Protein AF-A0A972WI52-F1 (afdb_monomer)

Mean predicted aligned error: 5.78 Å

Secondary structure (DSSP, 8-state):
-----TT--------GGGHHHHHHHHHHTT-------------TT--S---TT-PPPS--

Solvent-accessible surface area (backbone atoms only — not comparable to full-atom values): 4580 Å² total; per-residue (Å²): 142,82,90,74,66,84,89,53,91,76,87,85,91,72,59,83,86,50,48,67,62,51,46,53,56,44,43,75,73,72,47,90,83,78,93,86,79,81,92,72,88,86,66,91,88,63,71,97,72,83,72,84,90,65,67,81,76,88,74,132

Radius of gyration: 14.88 Å; Cα contacts (8 Å, |Δi|>4): 9; chains: 1; bounding box: 29×36×35 Å

pLDDT: mean 88.25, std 13.44, range [39.12, 98.25]

Structure (mmCIF, N/CA/C/O backbone):
data_AF-A0A972WI52-F1
#
_entry.id   AF-A0A972WI52-F1
#
loop_
_atom_site.group_PDB
_atom_site.id
_atom_site.type_symbol
_atom_site.label_atom_id
_atom_site.label_alt_id
_atom_site.label_comp_id
_atom_site.label_asym_id
_atom_site.label_entity_id
_atom_site.label_seq_id
_atom_site.pdbx_PDB_ins_code
_atom_site.Cartn_x
_atom_site.Cartn_y
_atom_site.Cartn_z
_atom_site.occupancy
_atom_site.B_iso_or_equiv
_atom_site.auth_seq_id
_atom_site.auth_comp_id
_atom_site.auth_asym_id
_atom_site.auth_atom_id
_atom_site.pdbx_PDB_model_num
ATOM 1 N N . ASN A 1 1 ? 17.404 19.397 -0.618 1.00 50.72 1 ASN A N 1
ATOM 2 C CA . ASN A 1 1 ? 16.982 18.019 -0.935 1.00 50.72 1 ASN A CA 1
ATOM 3 C C . ASN A 1 1 ? 16.230 17.448 0.257 1.00 50.72 1 ASN A C 1
ATOM 5 O O . ASN A 1 1 ? 16.868 17.021 1.212 1.00 50.72 1 ASN A O 1
ATOM 9 N N . ARG A 1 2 ? 14.898 17.542 0.279 1.00 62.16 2 ARG A N 1
ATOM 10 C CA . ARG A 1 2 ? 14.091 16.992 1.374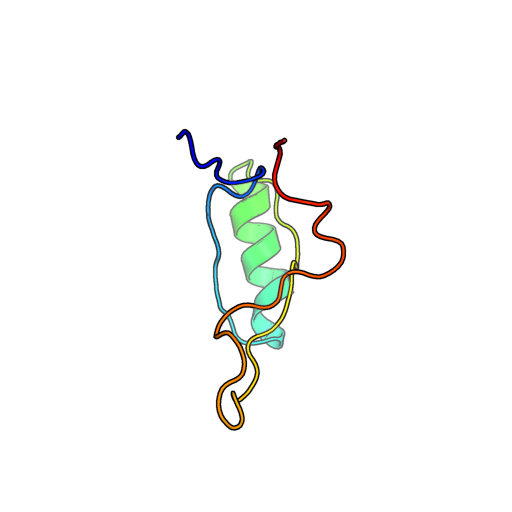 1.00 62.16 2 ARG A CA 1
ATOM 11 C C . ARG A 1 2 ? 12.973 16.172 0.748 1.00 62.16 2 ARG A C 1
ATOM 13 O O . ARG A 1 2 ? 12.036 16.729 0.194 1.00 62.16 2 ARG A O 1
ATOM 20 N N . THR A 1 3 ? 13.144 14.859 0.766 1.00 76.31 3 THR A N 1
ATOM 21 C CA . THR A 1 3 ? 12.135 13.910 0.301 1.00 76.31 3 THR A CA 1
ATOM 22 C C . THR A 1 3 ? 11.027 13.834 1.344 1.00 76.31 3 THR A C 1
ATOM 24 O O . THR A 1 3 ? 11.308 13.746 2.541 1.00 76.31 3 THR A O 1
ATOM 27 N N . PHE A 1 4 ? 9.776 13.892 0.898 1.00 79.31 4 PHE A N 1
ATOM 28 C CA . PHE A 1 4 ? 8.601 13.734 1.748 1.00 79.31 4 PHE A CA 1
ATOM 29 C C . PHE A 1 4 ? 8.010 12.344 1.541 1.00 79.31 4 PHE A C 1
ATOM 31 O O . PHE A 1 4 ? 8.138 11.757 0.472 1.00 79.31 4 PHE A O 1
ATOM 38 N N . ASN A 1 5 ? 7.317 11.839 2.554 1.00 81.81 5 ASN A N 1
ATOM 39 C CA . ASN A 1 5 ? 6.516 10.622 2.434 1.00 81.81 5 ASN A CA 1
ATOM 40 C C . ASN A 1 5 ? 5.210 10.836 1.636 1.00 81.81 5 ASN A C 1
ATOM 42 O O . ASN A 1 5 ? 4.427 9.905 1.483 1.00 81.81 5 ASN A O 1
ATOM 46 N N . CYS A 1 6 ? 4.949 12.069 1.181 1.00 85.94 6 CYS A N 1
ATOM 47 C CA . CYS A 1 6 ? 3.749 12.472 0.446 1.00 85.94 6 CYS A CA 1
ATOM 48 C C . CYS A 1 6 ? 2.430 12.102 1.152 1.00 85.94 6 CYS A C 1
ATOM 50 O O . CYS A 1 6 ? 1.439 11.801 0.497 1.00 85.94 6 CYS A O 1
ATOM 52 N N . GLY A 1 7 ? 2.416 12.113 2.491 1.00 88.31 7 GLY A N 1
ATOM 53 C CA . GLY A 1 7 ? 1.236 11.773 3.292 1.00 88.31 7 GLY A CA 1
ATOM 54 C C . GLY A 1 7 ? 1.048 10.277 3.566 1.00 88.31 7 GLY A C 1
ATOM 55 O O . GLY A 1 7 ? 0.111 9.915 4.269 1.00 88.31 7 GLY A O 1
ATOM 56 N N . ILE A 1 8 ? 1.942 9.408 3.080 1.00 91.19 8 ILE A N 1
ATOM 57 C CA . ILE A 1 8 ? 1.865 7.954 3.274 1.00 91.19 8 ILE A CA 1
ATOM 58 C C . ILE A 1 8 ? 2.920 7.519 4.295 1.00 91.19 8 ILE A C 1
ATOM 60 O O . ILE A 1 8 ? 4.104 7.414 3.988 1.00 91.19 8 ILE A O 1
ATOM 64 N N . GLY A 1 9 ? 2.497 7.278 5.537 1.00 91.94 9 GLY A N 1
ATOM 65 C CA . GLY A 1 9 ? 3.396 6.847 6.618 1.00 91.94 9 GLY A CA 1
ATOM 66 C C . GLY A 1 9 ? 3.782 5.365 6.564 1.00 91.94 9 GLY A C 1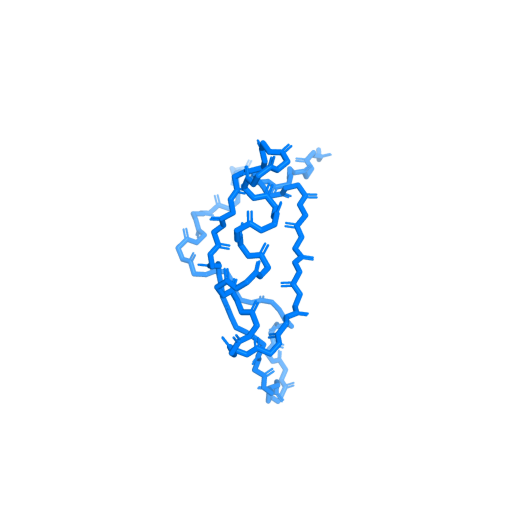
ATOM 67 O O . GLY A 1 9 ? 4.859 4.995 7.026 1.00 91.94 9 GLY A O 1
ATOM 68 N N . MET A 1 10 ? 2.915 4.525 5.991 1.00 94.75 10 MET A N 1
ATOM 69 C CA . MET A 1 10 ? 3.069 3.071 5.925 1.00 94.75 10 MET A CA 1
ATOM 70 C C . MET A 1 10 ? 2.350 2.515 4.689 1.00 94.75 10 MET A C 1
ATOM 72 O O . MET A 1 10 ? 1.304 3.024 4.295 1.00 94.75 10 MET A O 1
ATOM 76 N N . VAL A 1 11 ? 2.893 1.442 4.106 1.00 95.62 11 VAL A N 1
ATOM 77 C CA . VAL A 1 11 ? 2.256 0.670 3.029 1.00 95.62 11 VAL A CA 1
ATOM 78 C C . VAL A 1 11 ? 2.224 -0.804 3.424 1.00 95.62 11 VAL A C 1
ATOM 80 O O . VAL A 1 11 ? 3.238 -1.352 3.855 1.00 95.62 11 VAL A O 1
ATOM 83 N N . CYS A 1 12 ? 1.074 -1.457 3.246 1.00 96.56 12 CYS A N 1
ATOM 84 C CA . CYS A 1 12 ? 0.905 -2.896 3.453 1.00 96.56 12 CYS A CA 1
ATOM 85 C C . CYS A 1 12 ? 0.498 -3.569 2.137 1.00 96.56 12 CYS A C 1
ATOM 87 O O . CYS A 1 12 ? -0.429 -3.116 1.470 1.00 96.56 12 CYS A O 1
ATOM 89 N N . VAL A 1 13 ? 1.159 -4.674 1.785 1.00 96.88 13 VAL A N 1
ATOM 90 C CA . VAL A 1 13 ? 0.778 -5.519 0.644 1.00 96.88 13 VAL A CA 1
ATOM 91 C C . VAL A 1 13 ? 0.068 -6.752 1.181 1.00 96.88 13 VAL A C 1
ATOM 93 O O . VAL A 1 13 ? 0.642 -7.506 1.964 1.00 96.88 13 VAL A O 1
ATOM 96 N N . VAL A 1 14 ? -1.176 -6.960 0.758 1.00 96.81 14 VAL A N 1
ATOM 97 C CA . VAL A 1 14 ? -1.997 -8.101 1.176 1.00 96.81 14 VAL A CA 1
ATOM 98 C C . VAL A 1 14 ? -2.730 -8.722 -0.004 1.00 96.81 14 VAL A C 1
ATOM 100 O O . VAL A 1 14 ? -2.886 -8.103 -1.057 1.00 96.81 14 VAL A O 1
ATOM 103 N N . ALA A 1 15 ? -3.198 -9.957 0.182 1.00 97.75 15 ALA A N 1
ATOM 104 C CA . ALA A 1 15 ? -4.130 -10.573 -0.749 1.00 97.75 15 ALA A CA 1
ATOM 105 C C . ALA A 1 15 ? -5.437 -9.761 -0.815 1.00 97.75 15 ALA A C 1
ATOM 107 O O . ALA A 1 15 ? -5.866 -9.155 0.169 1.00 97.75 15 ALA A O 1
ATOM 108 N N . ARG A 1 16 ? -6.072 -9.735 -1.991 1.00 96.12 16 ARG A N 1
ATOM 109 C CA . ARG A 1 16 ? -7.224 -8.860 -2.272 1.00 96.12 16 ARG A CA 1
ATOM 110 C C . ARG A 1 16 ? -8.417 -9.112 -1.344 1.00 96.12 16 ARG A C 1
ATOM 112 O O . ARG A 1 16 ? -9.135 -8.185 -0.990 1.00 96.12 16 ARG A O 1
ATOM 119 N N . ASP A 1 17 ? -8.627 -10.358 -0.951 1.00 97.31 17 ASP A N 1
ATOM 120 C CA . ASP A 1 17 ? -9.675 -10.782 -0.021 1.00 97.31 17 ASP A CA 1
ATOM 121 C C . ASP A 1 17 ? -9.407 -10.351 1.433 1.00 97.31 17 ASP A C 1
ATOM 123 O O . ASP A 1 17 ? -10.339 -10.258 2.231 1.00 97.31 17 ASP A O 1
ATOM 127 N N . GLN A 1 18 ? -8.159 -10.018 1.772 1.00 98.00 18 GLN A N 1
ATOM 128 C CA . GLN A 1 18 ? -7.754 -9.583 3.111 1.00 98.00 18 GLN A CA 1
ATOM 129 C C . GLN A 1 18 ? -7.835 -8.066 3.318 1.00 98.00 18 GLN A C 1
ATOM 131 O O . GLN A 1 18 ? -7.632 -7.585 4.434 1.00 98.00 18 GLN A O 1
ATOM 136 N N . VAL A 1 19 ? -8.175 -7.290 2.286 1.00 97.19 19 VAL A N 1
ATOM 137 C CA . VAL A 1 19 ? -8.188 -5.825 2.388 1.00 97.19 19 VAL A CA 1
ATOM 138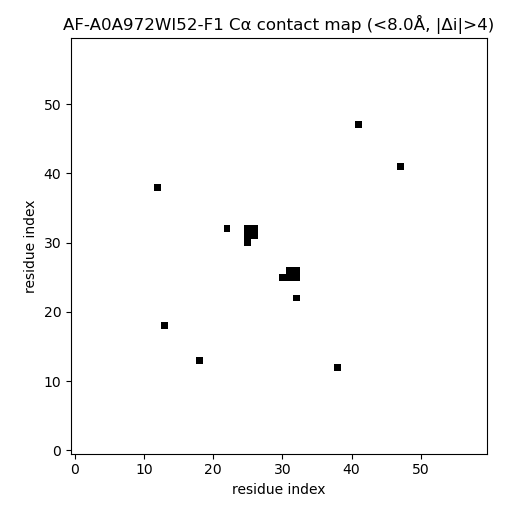 C C . VAL A 1 19 ? -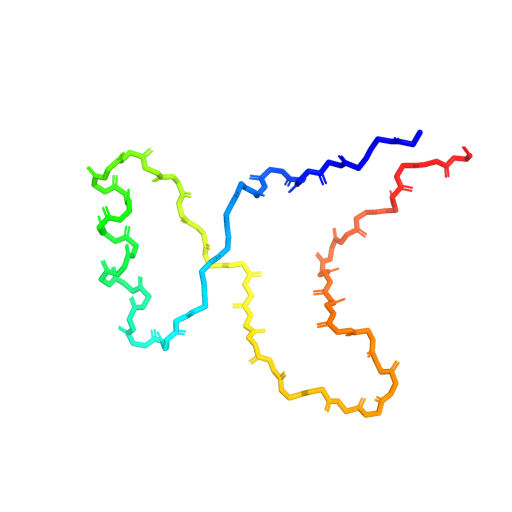9.250 -5.326 3.371 1.00 97.19 19 VAL A C 1
ATOM 140 O O . VAL A 1 19 ? -8.952 -4.536 4.265 1.00 97.19 19 VAL A O 1
ATOM 143 N N . ALA A 1 20 ? -10.485 -5.826 3.271 1.00 97.06 20 ALA A N 1
ATOM 144 C CA . ALA A 1 20 ? -11.575 -5.431 4.164 1.00 97.06 20 ALA A CA 1
ATOM 145 C C . ALA A 1 20 ? -11.329 -5.766 5.653 1.00 97.06 20 ALA A C 1
ATOM 147 O O . ALA A 1 20 ? -11.562 -4.889 6.491 1.00 97.06 20 ALA A O 1
ATOM 148 N N . PRO A 1 21 ? -10.891 -6.987 6.034 1.00 97.56 21 PRO A N 1
ATOM 149 C CA . PRO A 1 21 ? -10.585 -7.278 7.433 1.00 97.56 21 PRO A CA 1
ATOM 150 C C . PRO A 1 21 ? -9.384 -6.476 7.951 1.00 97.56 21 PRO A C 1
ATOM 152 O O . PRO A 1 21 ? -9.479 -5.933 9.051 1.00 97.56 21 PRO A O 1
ATOM 155 N N . LEU A 1 22 ? -8.306 -6.325 7.166 1.00 97.38 22 LEU A N 1
ATOM 156 C CA . LEU A 1 22 ? -7.146 -5.524 7.573 1.00 97.38 22 LEU A CA 1
ATOM 157 C C . LEU A 1 22 ? -7.529 -4.059 7.805 1.00 97.38 22 LEU A C 1
ATOM 159 O O . LEU A 1 22 ? -7.165 -3.483 8.828 1.00 97.38 22 LEU A O 1
ATOM 163 N N . ARG A 1 23 ? -8.305 -3.478 6.883 1.00 97.69 23 ARG A N 1
ATOM 164 C CA . ARG A 1 23 ? -8.790 -2.103 6.996 1.00 97.69 23 ARG A CA 1
ATOM 165 C C . ARG A 1 23 ? -9.546 -1.878 8.302 1.00 97.69 23 ARG A C 1
ATOM 167 O O . ARG A 1 23 ? -9.210 -0.945 9.018 1.00 97.69 23 ARG A O 1
ATOM 174 N N . ARG A 1 24 ? -10.484 -2.76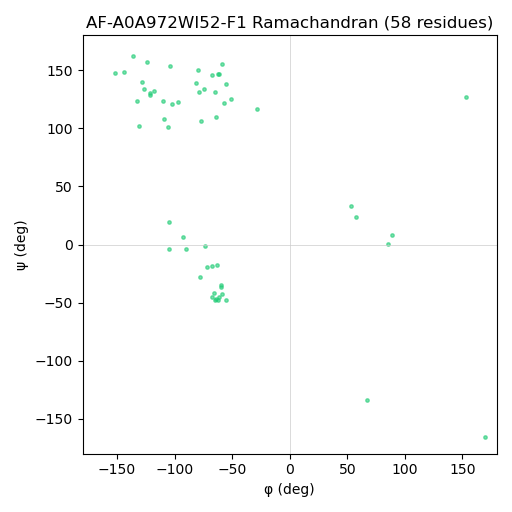6 8.662 1.00 98.00 24 ARG A N 1
ATOM 175 C CA . ARG A 1 24 ? -11.220 -2.648 9.936 1.00 98.00 24 ARG A CA 1
ATOM 176 C C . ARG A 1 24 ? -10.303 -2.672 11.153 1.00 98.00 24 ARG A C 1
ATOM 178 O O . ARG A 1 24 ? -10.540 -1.912 12.083 1.00 98.00 24 ARG A O 1
ATOM 185 N N . ILE A 1 25 ? -9.299 -3.551 11.164 1.00 98.12 25 ILE A N 1
ATOM 186 C CA . ILE A 1 25 ? -8.364 -3.660 12.292 1.00 98.12 25 ILE A CA 1
ATOM 187 C C . ILE A 1 25 ? -7.559 -2.369 12.431 1.00 98.12 25 ILE A C 1
ATOM 189 O O . ILE A 1 25 ? -7.439 -1.838 13.526 1.00 98.12 25 ILE A O 1
ATOM 193 N N . LEU A 1 26 ? -7.013 -1.843 11.339 1.00 97.69 26 LEU A N 1
ATOM 194 C CA . LEU A 1 26 ? -6.213 -0.618 11.385 1.00 97.69 26 LEU A CA 1
ATOM 195 C C . LEU A 1 26 ? -7.073 0.605 11.747 1.00 97.69 26 LEU A C 1
ATOM 197 O O . LEU A 1 26 ? -6.716 1.355 12.654 1.00 97.69 26 LEU A O 1
ATOM 201 N N . GLU A 1 27 ? -8.250 0.748 11.133 1.00 97.88 27 GLU A N 1
ATOM 202 C CA . GLU A 1 27 ? -9.212 1.807 11.468 1.00 97.88 27 GLU A CA 1
ATOM 203 C C . GLU A 1 27 ? -9.656 1.724 12.944 1.00 97.88 27 GLU A C 1
ATOM 205 O O . GLU A 1 27 ? -9.780 2.755 13.603 1.00 97.88 27 GLU A O 1
ATOM 210 N N . SER A 1 28 ? -9.823 0.522 13.520 1.00 98.25 28 SER A N 1
ATOM 211 C CA . SER A 1 28 ? -10.162 0.375 14.948 1.00 98.25 28 SER A CA 1
ATOM 212 C C . SER A 1 28 ? -9.040 0.811 15.893 1.00 98.25 28 SER A C 1
ATOM 214 O O . SER A 1 28 ? -9.302 1.058 17.067 1.00 98.25 28 SER A O 1
ATOM 216 N N . HIS A 1 29 ? -7.802 0.899 15.401 1.00 97.69 29 HIS A N 1
ATOM 217 C CA . HIS A 1 29 ? -6.661 1.455 16.133 1.00 97.69 29 HIS A CA 1
ATOM 218 C C . HIS A 1 29 ? -6.449 2.954 15.852 1.00 97.69 29 HIS A C 1
ATOM 220 O O . HIS A 1 29 ? -5.482 3.532 16.338 1.00 97.69 29 HIS A O 1
ATOM 226 N N . GLY A 1 30 ? -7.366 3.599 15.121 1.00 97.44 30 GLY A N 1
ATOM 227 C CA . GLY A 1 30 ? -7.330 5.035 14.839 1.00 97.44 30 GLY A CA 1
ATOM 228 C C . GLY A 1 30 ? -6.549 5.420 13.582 1.00 97.44 30 GLY A C 1
ATOM 229 O O . GLY A 1 30 ? -6.349 6.610 13.343 1.00 97.44 30 GLY A O 1
ATOM 230 N N . GLU A 1 31 ? -6.126 4.448 12.770 1.00 97.38 31 GLU A N 1
ATOM 231 C CA . GLU A 1 31 ? -5.421 4.713 11.515 1.00 97.38 31 GLU A CA 1
ATOM 232 C C . GLU A 1 31 ? -6.381 5.111 10.386 1.00 97.38 31 GLU A C 1
ATOM 234 O O . GLU A 1 31 ? -7.520 4.645 10.308 1.00 97.38 31 GLU A O 1
ATOM 239 N N . GLN A 1 32 ? -5.892 5.934 9.455 1.00 96.44 32 GLN A N 1
ATOM 240 C CA . GLN A 1 32 ? -6.569 6.199 8.183 1.00 96.44 32 GLN A CA 1
ATOM 241 C C . GLN A 1 32 ? -5.984 5.304 7.092 1.00 96.44 32 GLN A C 1
ATOM 243 O O . GLN A 1 32 ? -4.784 5.343 6.823 1.00 96.44 32 GLN A O 1
ATOM 248 N N . VAL A 1 33 ? -6.836 4.502 6.452 1.00 96.88 33 VAL A N 1
ATOM 249 C CA . VAL A 1 33 ? -6.408 3.472 5.500 1.00 96.88 33 VAL A CA 1
ATOM 250 C C . VAL A 1 33 ? -7.042 3.705 4.139 1.00 96.88 33 VAL A C 1
ATOM 252 O O . VAL A 1 33 ? -8.259 3.826 4.015 1.00 96.88 33 VAL A O 1
ATOM 255 N N . PHE A 1 34 ? -6.205 3.688 3.105 1.00 95.75 34 PHE A N 1
ATOM 256 C CA . PHE A 1 34 ? -6.621 3.825 1.715 1.00 95.75 34 PHE A CA 1
ATOM 257 C C . PHE A 1 34 ? -6.030 2.690 0.878 1.00 95.75 34 PHE A C 1
ATOM 259 O O . PHE A 1 34 ? -4.865 2.323 1.037 1.00 95.75 34 PHE A O 1
ATOM 266 N N . GLU A 1 35 ? -6.822 2.153 -0.048 1.00 96.19 35 GLU A N 1
ATOM 267 C CA . GLU A 1 35 ? -6.299 1.325 -1.133 1.00 96.19 35 GLU A CA 1
ATOM 268 C C . GLU A 1 35 ? -5.668 2.246 -2.184 1.00 96.19 35 GLU A C 1
ATOM 270 O O . GLU A 1 35 ? -6.375 2.945 -2.905 1.00 96.19 35 GLU A O 1
ATOM 275 N N . ILE A 1 36 ? -4.336 2.272 -2.248 1.00 95.00 36 ILE A N 1
ATOM 276 C CA . ILE A 1 36 ? -3.581 3.226 -3.083 1.00 95.00 36 ILE A CA 1
ATOM 277 C C . ILE A 1 36 ? -2.989 2.613 -4.360 1.00 95.00 36 ILE A C 1
ATOM 279 O O . ILE A 1 36 ? -2.375 3.322 -5.150 1.00 95.00 36 ILE A O 1
ATOM 283 N N . GLY A 1 37 ? -3.130 1.302 -4.576 1.00 95.44 37 GLY A N 1
ATOM 284 C CA . GLY A 1 37 ? -2.565 0.649 -5.754 1.00 95.44 37 GLY A CA 1
ATOM 285 C C . GLY A 1 37 ? -2.608 -0.874 -5.705 1.00 95.44 37 GLY A C 1
ATOM 286 O O . GLY A 1 37 ? -3.303 -1.479 -4.891 1.00 95.44 37 GLY A O 1
ATOM 287 N N . ARG A 1 38 ? -1.849 -1.501 -6.607 1.00 96.06 38 ARG A N 1
ATOM 288 C CA . ARG A 1 38 ? -1.713 -2.958 -6.715 1.00 96.06 38 ARG A CA 1
ATOM 289 C C . ARG A 1 38 ? -0.293 -3.335 -7.11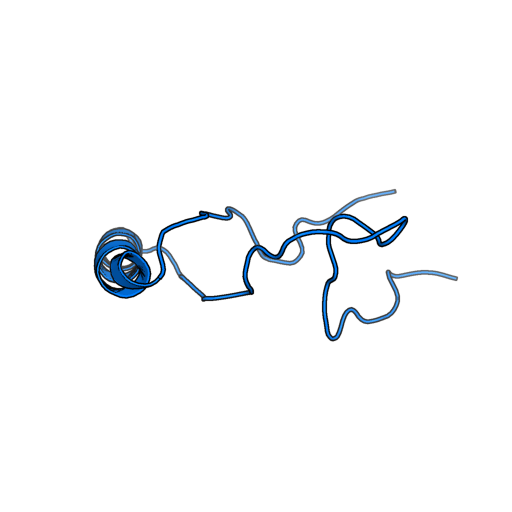9 1.00 96.06 38 ARG A C 1
ATOM 291 O O . ARG A 1 38 ? 0.340 -2.615 -7.885 1.00 96.06 38 ARG A O 1
ATOM 298 N N . VAL A 1 39 ? 0.173 -4.491 -6.656 1.00 95.62 39 VAL A N 1
ATOM 299 C CA . VAL A 1 39 ? 1.422 -5.084 -7.147 1.00 95.62 39 VAL A CA 1
ATOM 300 C C . VAL A 1 39 ? 1.144 -5.756 -8.487 1.00 95.62 39 VAL A C 1
ATOM 302 O O . VAL A 1 39 ? 0.182 -6.513 -8.622 1.00 95.62 39 VAL A O 1
ATOM 305 N N . VAL A 1 40 ? 1.980 -5.468 -9.479 1.00 93.69 40 VAL A N 1
ATOM 306 C CA . VAL A 1 40 ? 1.914 -6.057 -10.820 1.00 93.69 40 VAL A CA 1
ATOM 307 C C . VAL A 1 40 ? 3.251 -6.701 -11.163 1.00 93.69 40 VAL A C 1
ATOM 309 O O . VAL A 1 40 ? 4.282 -6.346 -10.592 1.00 93.69 40 VAL A O 1
ATOM 312 N N . ALA A 1 41 ? 3.237 -7.657 -12.090 1.00 94.06 41 ALA A N 1
ATOM 313 C CA . ALA A 1 41 ? 4.477 -8.139 -12.678 1.00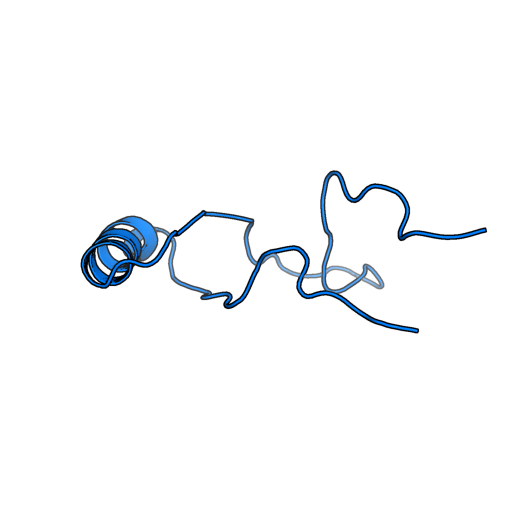 94.06 41 ALA A CA 1
ATOM 314 C C . ALA A 1 41 ? 5.130 -6.993 -13.462 1.00 94.06 41 ALA A C 1
ATOM 316 O O . ALA A 1 41 ? 4.460 -6.327 -14.249 1.00 94.06 41 ALA A O 1
ATOM 317 N N . LEU A 1 42 ? 6.422 -6.773 -13.238 1.00 92.50 42 LEU A N 1
ATOM 318 C CA . LEU A 1 42 ? 7.202 -5.813 -14.012 1.00 92.50 42 LEU A CA 1
ATOM 319 C C . LEU A 1 42 ? 7.633 -6.454 -15.331 1.00 92.50 42 LEU A C 1
ATOM 321 O O . LEU A 1 42 ? 8.039 -7.620 -15.349 1.00 92.50 42 LEU A O 1
ATOM 325 N N . SER A 1 43 ? 7.572 -5.692 -16.422 1.00 84.19 43 SER A N 1
ATOM 326 C CA . SER A 1 43 ? 8.068 -6.125 -17.726 1.00 84.19 43 SER A CA 1
ATOM 327 C C . SER A 1 43 ? 9.149 -5.175 -18.240 1.00 84.19 43 SER A C 1
ATOM 329 O O . SER A 1 43 ? 8.978 -3.961 -18.270 1.00 84.19 43 SER A O 1
ATOM 331 N N . GLY A 1 44 ? 10.298 -5.723 -18.640 1.00 84.19 44 GLY A N 1
ATOM 332 C CA . GLY A 1 44 ? 11.380 -4.931 -19.225 1.00 84.19 44 GLY A CA 1
ATOM 333 C C . GLY A 1 44 ? 12.038 -3.954 -18.244 1.00 84.19 44 GLY A C 1
ATOM 334 O O . GLY A 1 44 ? 12.414 -4.333 -17.138 1.00 84.19 44 GLY A O 1
ATOM 335 N N . THR A 1 45 ? 12.243 -2.713 -18.688 1.00 86.38 45 THR A N 1
ATOM 336 C CA . THR A 1 45 ? 13.004 -1.670 -17.971 1.00 86.38 45 THR A CA 1
ATOM 337 C C . THR A 1 45 ? 12.109 -0.607 -17.333 1.00 86.38 45 THR A C 1
ATOM 339 O O . THR A 1 45 ? 12.564 0.508 -17.075 1.00 86.38 45 THR A O 1
ATOM 342 N N . GLU A 1 46 ? 10.826 -0.908 -17.142 1.00 85.75 46 GLU A N 1
ATOM 343 C CA . GLU A 1 46 ? 9.883 0.006 -16.500 1.00 85.75 46 GLU A CA 1
ATOM 344 C C . GLU A 1 46 ? 10.301 0.296 -15.045 1.00 85.75 46 GLU A C 1
ATOM 346 O O . GLU A 1 46 ? 10.861 -0.579 -14.372 1.00 85.75 46 GLU A O 1
ATOM 351 N N . PRO A 1 47 ? 10.042 1.511 -14.527 1.00 87.19 47 PRO A N 1
ATOM 352 C CA . PRO A 1 47 ? 10.261 1.809 -13.119 1.00 87.19 47 PRO A CA 1
ATOM 353 C C . PRO A 1 47 ? 9.499 0.831 -12.220 1.00 87.19 47 PRO A C 1
ATOM 355 O O . PRO A 1 47 ? 8.326 0.547 -12.446 1.00 87.19 47 PRO A O 1
ATOM 358 N N . ALA A 1 48 ? 10.145 0.372 -11.145 1.00 92.19 48 ALA A N 1
ATOM 359 C CA . ALA A 1 48 ? 9.537 -0.571 -10.203 1.00 92.19 48 ALA A CA 1
ATOM 360 C C . ALA A 1 48 ? 8.306 -0.006 -9.464 1.00 92.19 48 ALA A C 1
ATOM 362 O O . ALA A 1 48 ? 7.527 -0.764 -8.889 1.00 92.19 48 ALA A O 1
ATOM 363 N N . VAL A 1 49 ? 8.140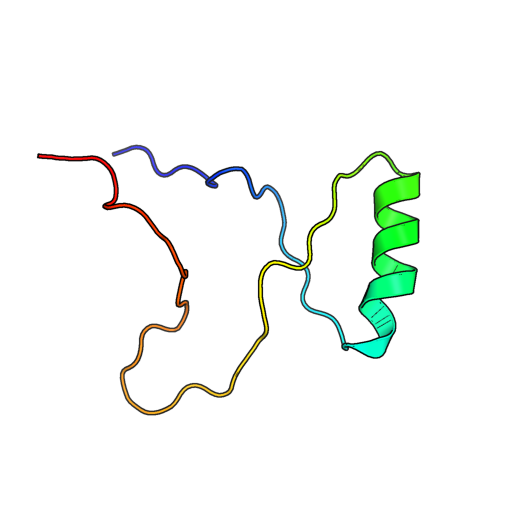 1.321 -9.464 1.00 92.44 49 VAL A N 1
ATOM 364 C CA . VAL A 1 49 ? 7.004 2.033 -8.874 1.00 92.44 49 VAL A CA 1
ATOM 365 C C . VAL A 1 49 ? 6.502 3.061 -9.883 1.00 92.44 49 VAL A C 1
ATOM 367 O O . VAL A 1 49 ? 7.259 3.932 -10.309 1.00 92.44 49 VAL A O 1
ATOM 370 N N . HIS A 1 50 ? 5.219 2.974 -10.226 1.00 90.75 50 HIS A N 1
ATOM 371 C CA . HIS A 1 50 ? 4.504 3.974 -11.013 1.00 90.75 50 HIS A CA 1
ATOM 372 C C . HIS A 1 50 ? 3.500 4.683 -10.102 1.00 90.75 50 HIS A C 1
ATOM 374 O O . HIS A 1 50 ? 2.677 4.021 -9.468 1.00 90.75 50 HIS A O 1
ATOM 380 N N . ILE A 1 51 ? 3.589 6.011 -10.006 1.00 91.25 51 ILE A N 1
ATOM 381 C CA . ILE A 1 51 ? 2.656 6.831 -9.225 1.00 91.25 51 ILE A CA 1
ATOM 382 C C . ILE A 1 51 ? 1.802 7.618 -10.213 1.00 91.25 51 ILE A C 1
ATOM 384 O O . ILE A 1 51 ? 2.284 8.552 -10.854 1.00 91.25 51 ILE A O 1
ATOM 388 N N . ASP A 1 52 ? 0.534 7.231 -10.331 1.00 89.88 52 ASP A N 1
ATOM 389 C CA . ASP A 1 52 ? -0.429 7.957 -11.154 1.00 89.88 52 ASP A CA 1
ATOM 390 C C . ASP A 1 52 ? -0.715 9.335 -10.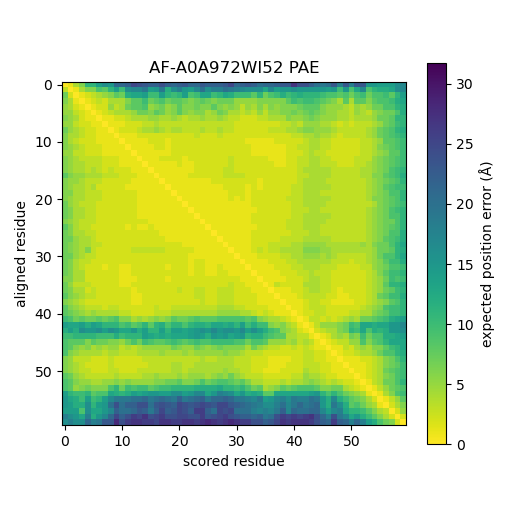548 1.00 89.88 52 ASP A C 1
ATOM 392 O O . ASP A 1 52 ? -0.775 9.491 -9.328 1.00 89.88 52 ASP A O 1
ATOM 396 N N . ASN A 1 53 ? -0.943 10.333 -11.406 1.00 86.06 53 ASN A N 1
ATOM 397 C CA . ASN A 1 53 ? -1.258 11.710 -11.002 1.00 86.06 53 ASN A CA 1
ATOM 398 C C . ASN A 1 53 ? -0.194 12.365 -10.106 1.00 86.06 53 ASN A C 1
ATOM 400 O O . ASN A 1 53 ? -0.500 13.301 -9.367 1.00 86.06 53 ASN A O 1
ATOM 404 N N . ALA A 1 54 ? 1.055 11.896 -10.163 1.00 79.31 54 ALA A N 1
ATOM 405 C CA . ALA A 1 54 ? 2.162 12.626 -9.575 1.00 79.31 54 ALA A CA 1
ATOM 406 C C . ALA A 1 54 ? 2.315 13.959 -10.322 1.00 79.31 54 ALA A C 1
ATOM 408 O O . ALA A 1 54 ? 2.718 13.989 -11.487 1.00 79.31 54 ALA A O 1
ATOM 409 N N . GLU A 1 55 ? 1.973 15.065 -9.661 1.00 72.00 55 GLU A N 1
ATOM 410 C CA . GLU A 1 55 ? 2.392 16.382 -10.129 1.00 72.00 55 GLU A CA 1
ATOM 411 C C . GLU A 1 55 ? 3.922 16.434 -10.186 1.00 72.00 55 GLU A C 1
ATOM 413 O O . GLU A 1 55 ? 4.613 15.676 -9.494 1.00 72.00 55 GLU A O 1
ATOM 418 N N . ALA A 1 56 ? 4.455 17.318 -11.032 1.00 64.12 56 ALA A N 1
ATOM 419 C CA . ALA A 1 56 ? 5.894 17.461 -11.183 1.00 64.12 56 ALA A CA 1
ATOM 420 C C . ALA A 1 56 ? 6.547 17.625 -9.794 1.00 64.12 56 ALA A C 1
ATOM 422 O O . ALA A 1 56 ? 6.126 18.501 -9.030 1.00 64.12 56 ALA A O 1
ATOM 423 N N . PRO A 1 57 ? 7.541 16.785 -9.436 1.00 61.81 57 PRO A N 1
ATOM 424 C CA . PRO A 1 57 ? 8.231 16.917 -8.166 1.00 61.81 57 PRO A CA 1
ATOM 425 C C . PRO A 1 57 ? 8.822 18.323 -8.113 1.00 61.81 57 PRO A C 1
ATOM 427 O O . PRO A 1 57 ? 9.559 18.719 -9.009 1.00 61.81 57 PRO A O 1
ATOM 430 N N . TRP A 1 58 ? 8.418 19.078 -7.095 1.00 59.28 58 TRP A N 1
ATOM 431 C CA . TRP A 1 58 ? 8.784 20.468 -6.841 1.00 59.28 58 TRP A CA 1
ATOM 432 C C . TRP A 1 58 ? 10.169 20.860 -7.392 1.00 59.28 58 TRP A C 1
ATOM 434 O O . TRP A 1 58 ? 11.181 20.363 -6.897 1.00 59.28 58 TRP A O 1
ATOM 444 N N . GLY A 1 59 ? 10.212 21.794 -8.351 1.00 54.56 59 GLY A N 1
ATOM 445 C CA . GLY A 1 59 ? 11.439 22.515 -8.710 1.00 54.56 59 GLY A CA 1
ATOM 446 C C . GLY A 1 59 ? 11.521 23.031 -10.151 1.00 54.56 59 GLY A C 1
ATOM 447 O O . GLY A 1 59 ? 11.397 22.259 -11.097 1.00 54.56 59 GLY A O 1
ATOM 448 N N . ASN A 1 60 ? 11.809 24.332 -10.281 1.00 39.12 60 ASN A N 1
ATOM 449 C CA . ASN A 1 60 ? 12.948 24.771 -11.098 1.00 39.12 60 ASN A CA 1
ATOM 450 C C . ASN A 1 60 ? 14.228 24.531 -10.291 1.00 39.12 60 ASN A C 1
ATOM 452 O O . ASN A 1 60 ? 14.152 24.702 -9.049 1.00 39.12 60 ASN A O 1
#

Foldseek 3Di:
DDDDPVPDPDDDADDPVCPVVVCVVQVVVVDDDDDQDHQDDDDDPDPNDDHPPDDDDDDD

Sequence (60 aa):
NRTFNCGIGMVCVVARDQVAPLRRILESHGEQVFEIGRVVALSGTEPAVHIDNAEAPWGN